Protein AF-A0A1I7T5P9-F1 (afdb_monomer)

Organism: NCBI:txid1561998

Foldseek 3Di:
DDDDPDDPCCVQFQCVVVVVVDPCVPVVVVVVVVVVVVVVVQLVVLLVVCVVVPHHSVVSVVVSPVVVVVCNGGPHPVVVVVVVVVVVVVVVVVVVVVVVVVVD

Secondary structure (DSSP, 8-state):
-------GGGGT-THHHHGGG--HHHHHHHHHHHHHHHHHHHHHHHHHHHHHTT--HHHHHHHHHHHHHHHHHHS-HHHHHHHHHHHHHHHHHHHHHHHHHTT-

Nearest PDB structures (foldseek):
  6mjp-assembly1_G  TM=4.669E-01  e=1.641E+00  Vibrio cholerae

Structure (mmCIF, N/CA/C/O backbone):
data_AF-A0A1I7T5P9-F1
#
_entry.id   AF-A0A1I7T5P9-F1
#
loop_
_atom_site.group_PDB
_atom_site.id
_atom_site.type_symbol
_atom_site.label_atom_id
_atom_site.label_alt_id
_atom_site.label_comp_id
_atom_site.label_asym_id
_atom_site.label_entity_id
_atom_site.label_seq_id
_atom_site.pdbx_PDB_ins_code
_atom_site.Cartn_x
_atom_site.Cartn_y
_atom_site.Cartn_z
_atom_site.occupancy
_atom_site.B_iso_or_equiv
_atom_site.auth_seq_id
_atom_site.auth_comp_id
_atom_site.auth_asym_id
_atom_site.auth_atom_id
_atom_site.pdbx_PDB_model_num
ATOM 1 N N . MET A 1 1 ? 4.858 -1.249 -45.660 1.00 39.88 1 MET A N 1
ATOM 2 C CA . MET A 1 1 ? 5.304 -2.305 -44.720 1.00 39.88 1 MET A CA 1
ATOM 3 C C . MET A 1 1 ? 4.337 -2.364 -43.536 1.00 39.88 1 MET A C 1
ATOM 5 O O . MET A 1 1 ? 4.392 -1.499 -42.675 1.00 39.88 1 MET A O 1
ATOM 9 N N . LYS A 1 2 ? 3.396 -3.322 -43.531 1.00 44.97 2 LYS A N 1
ATOM 10 C CA . LYS A 1 2 ? 2.405 -3.522 -42.452 1.00 44.97 2 LYS A CA 1
ATOM 11 C C . LYS A 1 2 ? 3.096 -4.126 -41.222 1.00 44.97 2 LYS A C 1
ATOM 13 O O . LYS A 1 2 ? 3.509 -5.284 -41.272 1.00 44.97 2 LYS A O 1
ATOM 18 N N . LYS A 1 3 ? 3.247 -3.364 -40.132 1.00 45.94 3 LYS A N 1
ATOM 19 C CA . LYS A 1 3 ? 3.819 -3.872 -38.875 1.00 45.94 3 LYS A CA 1
ATOM 20 C C . LYS A 1 3 ? 2.689 -4.459 -38.019 1.00 45.94 3 LYS A C 1
ATOM 22 O O . LYS A 1 3 ? 1.774 -3.752 -37.625 1.00 45.94 3 LYS A O 1
ATOM 27 N N . LYS A 1 4 ? 2.762 -5.783 -37.853 1.00 47.47 4 LY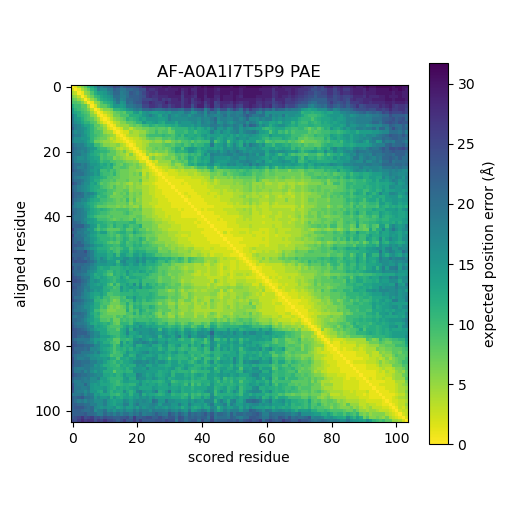S A N 1
ATOM 28 C CA . LYS A 1 4 ? 1.826 -6.716 -37.205 1.00 47.47 4 LYS A CA 1
ATOM 29 C C . LYS A 1 4 ? 1.100 -6.157 -35.969 1.00 47.47 4 LYS A C 1
ATOM 31 O O . LYS A 1 4 ? 1.740 -5.865 -34.962 1.00 47.47 4 LYS A O 1
ATOM 36 N N . GLU A 1 5 ? -0.233 -6.153 -36.028 1.00 53.12 5 GLU A N 1
ATOM 37 C CA . GLU A 1 5 ? -1.119 -6.191 -34.858 1.00 53.12 5 GLU A CA 1
ATOM 38 C C . GLU A 1 5 ? -0.837 -7.477 -34.063 1.00 53.12 5 GLU A C 1
ATOM 40 O O . GLU A 1 5 ? -1.238 -8.575 -34.443 1.00 53.12 5 GLU A O 1
ATOM 45 N N . GLY A 1 6 ? -0.056 -7.361 -32.989 1.00 46.31 6 GLY A N 1
ATOM 46 C CA . GLY A 1 6 ? 0.333 -8.477 -32.129 1.00 46.31 6 GLY A CA 1
ATOM 47 C C . GLY A 1 6 ? -0.437 -8.485 -30.810 1.00 46.31 6 GLY A C 1
ATOM 48 O O . GLY A 1 6 ? 0.007 -7.867 -29.851 1.00 46.31 6 GLY A O 1
ATOM 49 N N . SER A 1 7 ? -1.546 -9.232 -30.783 1.00 56.16 7 SER A N 1
ATOM 50 C CA . SER A 1 7 ? -2.339 -9.705 -29.629 1.00 56.16 7 SER A CA 1
ATOM 51 C C . SER A 1 7 ? -2.744 -8.669 -28.562 1.00 56.16 7 SER A C 1
ATOM 53 O O . SER A 1 7 ? -1.968 -8.339 -27.661 1.00 56.16 7 SER A O 1
ATOM 55 N N . GLY A 1 8 ? -4.022 -8.271 -28.569 1.00 59.78 8 GLY A N 1
ATOM 56 C CA . GLY A 1 8 ? -4.627 -7.366 -27.580 1.00 59.78 8 GLY A CA 1
ATOM 57 C C . GLY A 1 8 ? -4.521 -7.809 -26.111 1.00 59.78 8 GLY A C 1
ATOM 58 O O . GLY A 1 8 ? -4.721 -6.995 -25.219 1.00 59.78 8 GLY A O 1
ATOM 59 N N . TRP A 1 9 ? -4.148 -9.063 -25.830 1.00 60.06 9 TRP A N 1
ATOM 60 C CA . TRP A 1 9 ? -4.101 -9.630 -24.474 1.00 60.06 9 TRP A CA 1
ATOM 61 C C . TRP A 1 9 ? -2.811 -9.269 -23.721 1.00 60.06 9 TRP A C 1
ATOM 63 O O . TRP A 1 9 ? -2.793 -9.225 -22.495 1.00 60.06 9 TRP A O 1
ATOM 73 N N . ARG A 1 10 ? -1.735 -8.923 -24.444 1.00 56.16 10 ARG A N 1
ATOM 74 C CA . ARG A 1 10 ? -0.462 -8.462 -23.851 1.00 56.16 10 ARG A CA 1
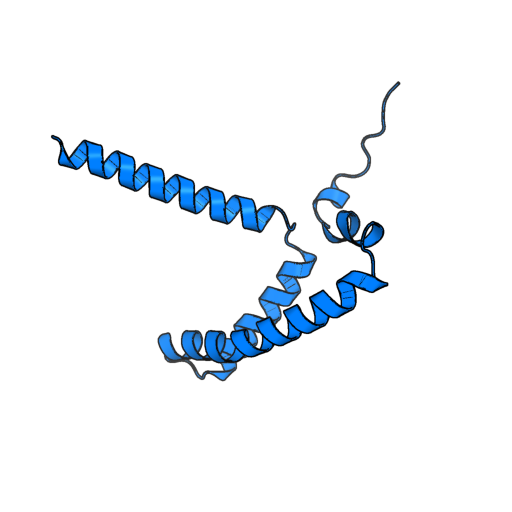ATOM 75 C C . ARG A 1 10 ? -0.575 -7.103 -23.153 1.00 56.16 10 ARG A C 1
ATOM 77 O O . ARG A 1 10 ? 0.309 -6.733 -22.388 1.00 56.16 10 ARG A O 1
ATOM 84 N N . ASN A 1 11 ? -1.655 -6.362 -23.400 1.00 59.38 11 ASN A N 1
ATOM 85 C CA . ASN A 1 11 ? -1.973 -5.145 -22.656 1.00 59.38 11 ASN A CA 1
ATOM 86 C C . ASN A 1 11 ? -2.697 -5.423 -21.333 1.00 59.38 11 ASN A C 1
ATOM 88 O O . ASN A 1 11 ? -2.663 -4.565 -20.462 1.00 59.38 11 ASN A O 1
ATOM 92 N N . PHE A 1 12 ? -3.294 -6.607 -21.168 1.00 61.97 12 PHE A N 1
ATOM 93 C CA . PHE A 1 12 ? -3.992 -6.998 -19.941 1.00 61.97 12 PHE A CA 1
ATOM 94 C C . PHE A 1 12 ? -3.078 -7.675 -18.917 1.00 61.97 12 PHE A C 1
ATOM 96 O O . PHE A 1 12 ? -3.416 -7.699 -17.741 1.00 61.97 12 PHE A O 1
ATOM 103 N N . VAL A 1 13 ? -1.921 -8.204 -19.338 1.00 66.12 13 VAL A N 1
ATOM 104 C CA . VAL A 1 13 ? -0.959 -8.853 -18.433 1.00 66.12 13 VAL A CA 1
ATOM 105 C C . VAL A 1 13 ? 0.346 -8.0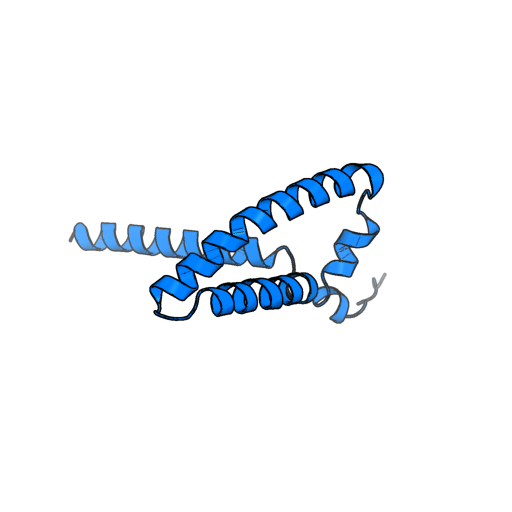40 -18.378 1.00 66.12 13 VAL A C 1
ATOM 107 O O . VAL A 1 13 ? 1.318 -8.360 -19.078 1.00 66.12 13 VAL A O 1
ATOM 110 N N . PRO A 1 14 ? 0.385 -6.971 -17.560 1.00 67.25 14 PRO A N 1
ATOM 111 C CA . PRO A 1 14 ? 1.498 -6.017 -17.474 1.00 67.25 14 PRO A CA 1
ATOM 112 C C . PRO A 1 14 ? 2.826 -6.672 -17.084 1.00 67.25 14 PRO A C 1
ATOM 114 O O . PRO A 1 14 ? 3.882 -6.158 -17.454 1.00 67.25 14 PRO A O 1
ATOM 117 N N . ILE A 1 15 ? 2.783 -7.831 -16.410 1.00 66.94 15 ILE A N 1
ATOM 118 C CA . ILE A 1 15 ? 3.975 -8.580 -15.986 1.00 66.94 15 ILE A CA 1
ATOM 119 C C . ILE A 1 15 ? 4.906 -8.909 -17.152 1.00 66.94 15 ILE A C 1
ATOM 121 O O . ILE A 1 15 ? 6.123 -8.879 -17.020 1.00 66.94 15 ILE A O 1
ATOM 125 N N . THR A 1 16 ? 4.344 -9.135 -18.339 1.00 66.06 16 THR A N 1
ATOM 126 C CA . THR A 1 16 ? 5.113 -9.513 -19.529 1.00 66.06 16 THR A CA 1
ATOM 127 C C . THR A 1 16 ? 5.913 -8.359 -20.139 1.00 66.06 16 THR A C 1
ATOM 129 O O . THR A 1 16 ? 6.793 -8.610 -20.959 1.00 66.06 16 THR A O 1
ATOM 132 N N . LYS A 1 17 ? 5.637 -7.105 -19.747 1.00 68.69 17 LYS A N 1
ATOM 133 C CA . LYS A 1 17 ? 6.330 -5.913 -20.261 1.00 68.69 17 LYS A CA 1
ATOM 134 C C . LYS A 1 17 ? 7.576 -5.556 -19.451 1.00 68.69 17 LYS A C 1
ATOM 136 O O . LYS A 1 17 ? 8.576 -5.181 -20.050 1.00 68.69 17 LYS A O 1
ATOM 141 N N . TRP A 1 18 ? 7.520 -5.668 -18.123 1.00 70.12 18 TRP A N 1
ATOM 142 C CA . TRP A 1 18 ? 8.611 -5.237 -17.237 1.00 70.12 18 TRP A CA 1
ATOM 143 C C . TRP A 1 18 ? 9.531 -6.381 -16.795 1.00 70.12 18 TRP A C 1
ATOM 145 O O . TRP A 1 18 ? 10.719 -6.156 -16.579 1.00 70.12 18 TRP A O 1
ATOM 155 N N . LEU A 1 19 ? 9.018 -7.615 -16.708 1.00 71.56 19 LEU A N 1
ATOM 156 C CA . LEU A 1 19 ? 9.790 -8.777 -16.255 1.00 71.56 19 LEU A CA 1
ATOM 157 C C . LEU A 1 19 ? 11.014 -9.105 -17.144 1.00 71.56 19 LEU A C 1
ATOM 159 O O . LEU A 1 19 ? 12.062 -9.422 -16.587 1.00 71.56 19 LEU A O 1
ATOM 163 N N . PRO A 1 20 ? 10.964 -8.993 -18.492 1.00 72.44 20 PRO A N 1
ATOM 164 C CA . PRO A 1 20 ? 12.124 -9.279 -19.346 1.00 72.44 20 PRO A CA 1
ATOM 165 C C . PRO A 1 20 ? 13.243 -8.229 -19.273 1.00 72.44 20 PRO A C 1
ATOM 167 O O . PRO A 1 20 ? 14.377 -8.534 -19.627 1.00 72.44 20 PRO A O 1
ATOM 170 N N . SER A 1 21 ? 12.940 -6.995 -18.850 1.00 71.56 21 SER A N 1
ATOM 171 C CA . SER A 1 21 ? 13.925 -5.912 -18.687 1.00 71.56 21 SER A CA 1
ATOM 172 C C . SER A 1 21 ? 14.416 -5.765 -17.244 1.00 71.56 21 SER A C 1
ATOM 174 O O . SER A 1 21 ? 15.096 -4.792 -16.922 1.00 71.56 21 SER A O 1
ATOM 176 N N . TYR A 1 22 ? 14.030 -6.681 -16.354 1.00 72.00 22 TYR A N 1
ATOM 177 C CA . TYR A 1 22 ? 14.310 -6.582 -14.929 1.00 72.00 22 TYR A CA 1
ATOM 178 C C . TYR A 1 22 ? 15.717 -7.108 -14.599 1.00 72.00 22 TYR A C 1
ATOM 180 O O . TYR A 1 22 ? 16.030 -8.280 -14.812 1.00 72.00 22 TYR A O 1
ATOM 188 N N . ASN A 1 23 ? 16.573 -6.243 -14.046 1.00 76.75 23 ASN A N 1
ATOM 189 C CA . ASN A 1 23 ? 17.911 -6.616 -13.583 1.00 76.75 23 ASN A CA 1
ATOM 190 C C . ASN A 1 23 ? 17.839 -7.292 -12.207 1.00 76.75 23 ASN A C 1
ATOM 192 O O . ASN A 1 23 ? 17.910 -6.647 -11.162 1.00 76.75 23 ASN A O 1
ATOM 196 N N . ILE A 1 24 ? 17.729 -8.621 -12.221 1.00 74.75 24 ILE A N 1
ATOM 197 C CA . ILE A 1 24 ? 17.537 -9.455 -11.023 1.00 74.75 24 ILE A CA 1
ATOM 198 C C . ILE A 1 24 ? 18.662 -9.262 -9.994 1.00 74.75 24 ILE A C 1
ATOM 200 O O . ILE A 1 24 ? 18.408 -9.291 -8.797 1.00 74.75 24 ILE A O 1
ATOM 204 N N . LYS A 1 25 ? 19.909 -9.045 -10.429 1.00 73.50 25 LYS A N 1
ATOM 205 C CA . LYS A 1 25 ? 21.057 -8.956 -9.510 1.00 73.50 25 LYS A CA 1
ATOM 206 C C . LYS A 1 25 ? 21.069 -7.695 -8.642 1.00 73.50 25 LYS A C 1
ATOM 208 O O . LYS A 1 25 ? 21.532 -7.763 -7.511 1.00 73.50 25 LYS A O 1
ATOM 213 N N . GLU A 1 26 ? 20.579 -6.575 -9.161 1.00 78.06 26 GLU A N 1
ATOM 214 C CA . GLU A 1 26 ? 20.627 -5.280 -8.466 1.00 78.06 26 GLU A CA 1
ATOM 215 C C . GLU A 1 26 ? 19.294 -4.946 -7.793 1.00 78.06 26 GLU A C 1
ATOM 217 O O . GLU A 1 26 ? 19.269 -4.435 -6.675 1.00 78.06 26 GLU A O 1
ATOM 222 N N . ASN A 1 27 ? 18.176 -5.288 -8.435 1.00 79.31 27 ASN A N 1
ATOM 223 C CA . ASN A 1 27 ? 16.857 -4.870 -7.967 1.00 79.31 27 ASN A CA 1
ATOM 224 C C . ASN A 1 27 ? 16.240 -5.842 -6.958 1.00 79.31 27 ASN A C 1
ATOM 226 O O . ASN A 1 27 ? 15.470 -5.408 -6.109 1.00 79.31 27 ASN A O 1
ATOM 230 N N . LEU A 1 28 ? 16.611 -7.129 -6.976 1.00 83.56 28 LEU A N 1
ATOM 231 C CA . LEU A 1 28 ? 15.995 -8.128 -6.095 1.00 83.56 28 LEU A CA 1
ATOM 232 C C . LEU A 1 28 ? 16.255 -7.844 -4.611 1.00 83.56 28 LEU A C 1
ATOM 234 O O . LEU A 1 28 ? 15.372 -8.046 -3.784 1.00 83.56 28 LEU A O 1
ATOM 238 N N . ILE A 1 29 ? 17.455 -7.369 -4.265 1.00 86.62 29 ILE A N 1
ATOM 239 C CA . ILE A 1 29 ? 17.806 -7.037 -2.876 1.00 86.62 29 ILE A CA 1
ATOM 240 C C . ILE A 1 29 ? 17.005 -5.819 -2.410 1.00 86.62 29 ILE A C 1
ATOM 242 O O . ILE A 1 29 ? 16.441 -5.832 -1.317 1.00 86.62 29 ILE A O 1
ATOM 246 N N . ASN A 1 30 ? 16.909 -4.794 -3.259 1.00 86.06 30 ASN A N 1
ATOM 247 C CA . ASN A 1 30 ? 16.152 -3.581 -2.962 1.00 86.06 30 ASN A CA 1
ATOM 248 C C . ASN A 1 30 ? 14.650 -3.874 -2.837 1.00 86.06 30 ASN A C 1
ATOM 250 O O . ASN A 1 30 ? 14.016 -3.405 -1.893 1.00 86.06 30 ASN A O 1
ATOM 254 N N . ASP A 1 31 ? 14.103 -4.711 -3.718 1.00 86.75 31 ASP A N 1
ATOM 255 C CA . ASP A 1 31 ? 12.699 -5.126 -3.681 1.00 86.75 31 ASP A CA 1
ATOM 256 C C . ASP A 1 31 ? 12.401 -6.040 -2.489 1.00 86.75 31 ASP A C 1
ATOM 258 O O . ASP A 1 31 ? 11.320 -5.956 -1.911 1.00 86.75 31 ASP A O 1
ATOM 262 N N . LEU A 1 32 ? 13.354 -6.873 -2.060 1.00 90.00 32 LEU A N 1
ATOM 263 C CA . LEU A 1 32 ? 13.205 -7.696 -0.860 1.00 90.00 32 LEU A CA 1
ATOM 264 C C . LEU A 1 32 ? 13.164 -6.830 0.404 1.00 90.00 32 LEU A C 1
ATOM 266 O O . LEU A 1 32 ? 12.269 -6.989 1.232 1.00 90.00 32 LEU A O 1
ATOM 270 N N . ILE A 1 33 ? 14.105 -5.894 0.546 1.00 93.25 33 ILE A N 1
ATOM 271 C CA . ILE A 1 33 ? 14.145 -4.968 1.686 1.00 93.25 33 ILE A CA 1
ATOM 272 C C . ILE A 1 33 ? 12.898 -4.076 1.684 1.00 93.25 33 ILE A C 1
ATOM 274 O O . ILE A 1 33 ? 12.253 -3.912 2.723 1.00 93.25 33 ILE A O 1
ATOM 278 N N . GLY A 1 34 ? 12.518 -3.545 0.520 1.00 91.38 34 GLY A N 1
ATOM 279 C CA . GLY A 1 34 ? 11.304 -2.753 0.342 1.00 91.38 34 GLY A CA 1
ATOM 280 C C . GLY A 1 34 ? 10.044 -3.551 0.673 1.00 91.38 34 GLY A C 1
ATOM 281 O O . GLY A 1 34 ? 9.210 -3.086 1.445 1.00 91.38 34 GLY A O 1
ATOM 282 N N . GLY A 1 35 ? 9.938 -4.782 0.173 1.00 87.19 35 GLY A N 1
ATOM 283 C CA . GLY A 1 35 ? 8.812 -5.680 0.418 1.00 87.19 35 GLY A CA 1
ATOM 284 C C . GLY A 1 35 ? 8.658 -6.056 1.890 1.00 87.19 35 GLY A C 1
ATOM 285 O O . GLY A 1 35 ? 7.550 -5.994 2.420 1.00 87.19 35 GLY A O 1
ATOM 286 N N . ILE A 1 36 ? 9.758 -6.369 2.583 1.00 92.06 36 ILE A N 1
ATOM 287 C CA . ILE A 1 36 ? 9.746 -6.645 4.029 1.00 92.06 36 ILE A CA 1
ATOM 288 C C . ILE A 1 36 ? 9.318 -5.398 4.806 1.00 92.06 36 ILE A C 1
ATOM 290 O O . ILE A 1 36 ? 8.450 -5.481 5.674 1.00 92.06 36 ILE A O 1
ATOM 294 N N . THR A 1 37 ? 9.884 -4.237 4.473 1.00 93.06 37 THR A N 1
ATOM 295 C CA . THR A 1 37 ? 9.566 -2.969 5.145 1.00 93.06 37 THR A CA 1
ATOM 296 C C . THR A 1 37 ? 8.087 -2.620 4.988 1.00 93.06 37 THR A C 1
ATOM 298 O O . THR A 1 37 ? 7.397 -2.372 5.976 1.00 93.06 37 THR A O 1
ATOM 301 N N . VAL A 1 38 ? 7.569 -2.666 3.758 1.00 89.94 38 VAL A N 1
ATOM 302 C CA . VAL A 1 38 ? 6.152 -2.412 3.468 1.00 89.94 38 VAL A CA 1
ATOM 303 C C . VAL A 1 38 ? 5.265 -3.452 4.150 1.00 89.94 38 VAL A C 1
ATOM 305 O O . VAL A 1 38 ? 4.249 -3.083 4.731 1.00 89.94 38 VAL A O 1
ATOM 308 N N . GLY A 1 39 ? 5.655 -4.730 4.145 1.00 88.19 39 GLY A N 1
ATOM 309 C CA . GLY A 1 39 ? 4.922 -5.804 4.814 1.00 88.19 39 GLY A CA 1
ATOM 310 C C . GLY A 1 39 ? 4.773 -5.575 6.319 1.00 88.19 39 GLY A C 1
ATOM 311 O O . GLY A 1 39 ? 3.667 -5.691 6.846 1.00 88.19 39 GLY A O 1
ATOM 312 N N . ILE A 1 40 ? 5.852 -5.175 7.000 1.00 90.94 40 ILE A N 1
ATOM 313 C CA . ILE A 1 40 ? 5.833 -4.849 8.435 1.00 90.94 40 ILE A CA 1
ATOM 314 C C . ILE A 1 40 ? 4.895 -3.674 8.718 1.00 90.94 40 ILE A C 1
ATOM 316 O O . ILE A 1 40 ? 4.135 -3.729 9.681 1.00 90.94 40 ILE A O 1
ATOM 320 N N . LEU A 1 41 ? 4.908 -2.635 7.879 1.00 91.88 41 LEU A N 1
ATOM 321 C CA . LEU A 1 41 ? 4.030 -1.470 8.035 1.00 91.88 41 LEU A CA 1
ATOM 322 C C . LEU A 1 41 ? 2.556 -1.798 7.754 1.00 91.88 41 LEU A C 1
ATOM 324 O O . LEU A 1 41 ? 1.661 -1.217 8.370 1.00 91.88 41 LEU A O 1
ATOM 328 N N . HIS A 1 42 ? 2.287 -2.762 6.875 1.00 88.62 42 HIS A N 1
ATOM 329 C CA . HIS A 1 42 ? 0.927 -3.135 6.495 1.00 88.62 42 HIS A CA 1
ATOM 330 C C . HIS A 1 42 ? 0.174 -3.879 7.609 1.00 88.62 42 HIS A C 1
ATOM 332 O O . HIS A 1 42 ? -1.050 -3.774 7.702 1.00 88.62 42 HIS A O 1
ATOM 338 N N . VAL A 1 43 ? 0.886 -4.615 8.472 1.00 88.25 43 VAL A N 1
ATOM 339 C CA . VAL A 1 43 ? 0.301 -5.360 9.601 1.00 88.25 43 VAL A CA 1
ATOM 340 C C . VAL A 1 43 ? -0.475 -4.436 10.556 1.00 88.25 43 VAL A C 1
ATOM 342 O O . VAL A 1 43 ? -1.688 -4.622 10.691 1.00 88.25 43 VAL A O 1
ATOM 345 N N . PRO A 1 44 ? 0.140 -3.413 11.185 1.00 89.06 44 PRO A N 1
ATOM 346 C CA . PRO A 1 44 ? -0.586 -2.502 12.063 1.00 89.06 44 PRO A CA 1
ATOM 347 C C . PRO A 1 44 ? -1.619 -1.659 11.303 1.00 89.06 44 PRO A C 1
ATOM 349 O O . PRO A 1 44 ? -2.694 -1.405 11.842 1.00 89.06 44 PRO A O 1
ATOM 352 N N . GLN A 1 45 ? -1.352 -1.277 10.047 1.00 88.25 45 GLN A N 1
ATOM 353 C CA . GLN A 1 45 ? -2.295 -0.510 9.224 1.00 88.25 45 GLN A CA 1
ATOM 354 C C . GLN A 1 45 ? -3.605 -1.278 8.976 1.00 88.25 45 GLN A C 1
ATOM 356 O O . GLN A 1 45 ? -4.692 -0.744 9.198 1.00 88.25 45 GLN A O 1
ATOM 361 N N . GLY A 1 46 ? -3.522 -2.548 8.565 1.00 86.69 46 GLY A N 1
ATOM 362 C CA . GLY A 1 46 ? -4.698 -3.395 8.346 1.00 86.69 46 GLY A CA 1
ATOM 363 C C . GLY A 1 46 ? -5.466 -3.676 9.641 1.00 86.69 46 GLY A C 1
ATOM 364 O O . GLY A 1 46 ? -6.697 -3.628 9.662 1.00 86.69 46 GLY A O 1
ATOM 365 N N . MET A 1 47 ? -4.748 -3.898 10.747 1.00 89.38 47 MET A N 1
ATOM 366 C CA . MET A 1 47 ? -5.350 -4.088 12.071 1.00 89.38 47 MET A CA 1
ATOM 367 C C . MET A 1 47 ? -6.097 -2.840 12.558 1.00 89.38 47 MET A C 1
ATOM 369 O O . MET A 1 47 ? -7.192 -2.965 13.114 1.00 89.38 47 MET A O 1
ATOM 373 N N . ALA A 1 48 ? -5.549 -1.645 12.321 1.00 89.88 48 ALA A N 1
ATOM 374 C CA . ALA A 1 48 ? -6.202 -0.382 12.648 1.00 89.88 48 ALA A CA 1
ATOM 375 C C . ALA A 1 48 ? -7.506 -0.198 11.857 1.00 89.88 48 ALA A C 1
ATOM 377 O O . ALA A 1 48 ? -8.534 0.114 12.455 1.00 89.88 48 ALA A O 1
ATOM 378 N N . TYR A 1 49 ? -7.510 -0.472 10.546 1.00 86.19 49 TYR A N 1
ATOM 379 C CA . TYR A 1 49 ? -8.726 -0.355 9.731 1.00 86.19 49 TYR A CA 1
ATOM 380 C C . TYR A 1 49 ? -9.827 -1.335 10.134 1.00 86.19 49 TYR A C 1
ATOM 382 O O . TYR A 1 49 ? -10.987 -0.938 10.205 1.00 86.19 49 TYR A O 1
ATOM 390 N N . ALA A 1 50 ? -9.487 -2.584 10.461 1.00 87.75 50 ALA A N 1
ATOM 391 C CA . ALA A 1 50 ? -10.470 -3.532 10.988 1.00 87.75 50 ALA A CA 1
ATOM 392 C C . ALA A 1 50 ? -11.037 -3.082 12.342 1.00 87.75 50 ALA A C 1
ATOM 394 O O . ALA A 1 50 ? -12.237 -3.209 12.585 1.00 87.75 50 ALA A O 1
ATOM 395 N N . SER A 1 51 ? -10.189 -2.504 13.196 1.00 87.38 51 SER A N 1
ATOM 396 C CA . SER A 1 51 ? -10.605 -2.007 14.510 1.00 87.38 51 SER A CA 1
ATOM 397 C C . SER A 1 51 ? -11.515 -0.778 14.401 1.00 87.38 51 SER A C 1
ATOM 399 O O . SER A 1 51 ? -12.462 -0.661 15.173 1.00 87.38 51 SER A O 1
ATOM 401 N N . LEU A 1 52 ? -11.292 0.099 13.412 1.00 91.38 52 LEU A N 1
ATOM 402 C CA . LEU A 1 52 ? -12.126 1.282 13.149 1.00 91.38 52 LEU A CA 1
ATOM 403 C C . LEU A 1 52 ? -13.583 0.934 12.823 1.00 91.38 52 LEU A C 1
ATOM 405 O O . LEU A 1 52 ? -14.485 1.684 13.182 1.00 91.38 52 LEU A O 1
ATOM 409 N N . VAL A 1 53 ? -13.819 -0.203 12.169 1.00 90.62 53 VAL A N 1
ATOM 410 C CA . VAL A 1 53 ? -15.170 -0.686 11.831 1.00 90.62 53 VAL A CA 1
ATOM 411 C C . VAL A 1 53 ? -15.722 -1.691 12.853 1.00 90.62 53 VAL A C 1
ATOM 413 O O . VAL A 1 53 ? -16.758 -2.306 12.613 1.00 90.62 53 VAL A O 1
ATOM 416 N N . GLY A 1 54 ? -15.046 -1.877 13.995 1.00 88.12 54 GLY A N 1
ATOM 417 C CA . GLY A 1 54 ? -15.483 -2.767 15.077 1.00 88.12 54 GLY A CA 1
ATOM 418 C C . GLY A 1 54 ? -15.299 -4.267 14.808 1.00 88.12 54 GLY A C 1
ATOM 419 O O . GLY A 1 54 ? -15.888 -5.094 15.504 1.00 88.12 54 GLY A O 1
ATOM 420 N N . LEU A 1 55 ? -14.494 -4.646 13.810 1.00 89.81 55 LEU A N 1
ATOM 421 C CA . LEU A 1 55 ? -14.181 -6.042 13.499 1.00 89.81 55 LEU A CA 1
ATOM 422 C C . LEU A 1 55 ? -12.948 -6.528 14.272 1.00 89.81 55 LEU A C 1
ATOM 424 O O . LEU A 1 55 ? -12.107 -5.750 14.720 1.00 89.81 55 LEU A O 1
ATOM 428 N N . LYS A 1 56 ? -12.792 -7.855 14.389 1.00 88.06 56 LYS A N 1
ATOM 429 C CA . LYS A 1 56 ? -11.554 -8.437 14.932 1.00 88.06 56 LYS A CA 1
ATOM 430 C C . LYS A 1 56 ? -10.365 -8.061 14.025 1.00 88.06 56 LYS A C 1
ATOM 432 O O . LYS A 1 56 ? -10.467 -8.280 12.816 1.00 88.06 56 LYS A O 1
ATOM 437 N N . PRO A 1 57 ? -9.216 -7.615 14.572 1.00 83.75 57 PRO A N 1
ATOM 438 C CA . PRO A 1 57 ? -8.054 -7.178 13.786 1.00 83.75 57 PRO A CA 1
ATOM 439 C C . PRO A 1 57 ? -7.540 -8.197 12.760 1.00 83.75 57 PRO A C 1
ATOM 441 O O . PRO A 1 57 ? -7.019 -7.822 11.713 1.00 83.75 57 PRO A O 1
ATOM 444 N N . VAL A 1 58 ? -7.734 -9.491 13.033 1.00 85.56 58 VAL A N 1
ATOM 445 C CA . VAL A 1 58 ? -7.354 -10.599 12.144 1.00 85.56 58 VAL A CA 1
ATOM 446 C C . VAL A 1 58 ? -8.036 -10.495 10.774 1.00 85.56 58 VAL A C 1
ATOM 448 O O . VAL A 1 58 ? -7.418 -10.801 9.758 1.00 85.56 58 VAL A O 1
ATOM 451 N N . TYR A 1 59 ? -9.276 -9.994 10.713 1.00 84.25 59 TYR A N 1
ATOM 452 C CA . TYR A 1 59 ? -9.963 -9.784 9.437 1.00 84.25 59 TYR A CA 1
ATOM 453 C C . TYR A 1 59 ? -9.277 -8.716 8.581 1.00 84.25 59 TYR A C 1
ATOM 455 O O . TYR A 1 59 ? -9.209 -8.880 7.367 1.00 84.25 59 TYR A O 1
ATOM 463 N N . GLY A 1 60 ? -8.682 -7.697 9.209 1.00 81.12 60 GLY A N 1
ATOM 464 C CA . GLY A 1 60 ? -7.903 -6.663 8.526 1.00 81.12 60 GLY A CA 1
ATOM 465 C C . GLY A 1 60 ? -6.655 -7.203 7.830 1.00 81.12 60 GLY A C 1
ATOM 466 O O . GLY A 1 60 ? -6.286 -6.714 6.764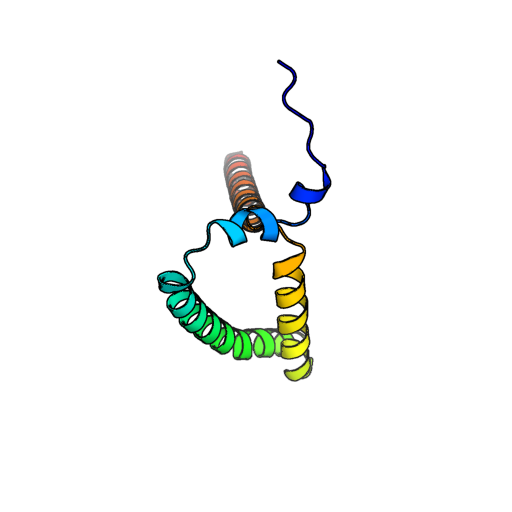 1.00 81.12 60 GLY A O 1
ATOM 467 N N . LEU A 1 61 ? -6.042 -8.250 8.395 1.00 83.50 61 LEU A N 1
ATOM 468 C CA . LEU A 1 61 ? -4.882 -8.929 7.808 1.00 83.50 61 LEU A CA 1
ATOM 469 C C . LEU A 1 61 ? -5.269 -9.783 6.594 1.00 83.50 61 LEU A C 1
ATOM 471 O O . LEU A 1 61 ? -4.551 -9.802 5.596 1.00 83.50 61 LEU A O 1
ATOM 475 N N . TYR A 1 62 ? -6.421 -10.458 6.637 1.00 82.88 62 TYR A N 1
ATOM 476 C CA . TYR A 1 62 ? -6.916 -11.193 5.469 1.00 82.88 62 TYR A CA 1
ATOM 477 C C . TYR A 1 62 ? -7.273 -10.241 4.324 1.00 82.88 62 TYR A C 1
ATOM 479 O O . TYR A 1 62 ? -6.906 -10.484 3.175 1.00 82.88 62 TYR A O 1
ATOM 487 N N . THR A 1 63 ? -7.939 -9.126 4.627 1.00 81.38 63 THR A N 1
ATOM 488 C CA . THR A 1 63 ? -8.350 -8.153 3.608 1.00 81.38 63 THR A CA 1
ATOM 489 C C . THR A 1 63 ? -7.195 -7.350 3.018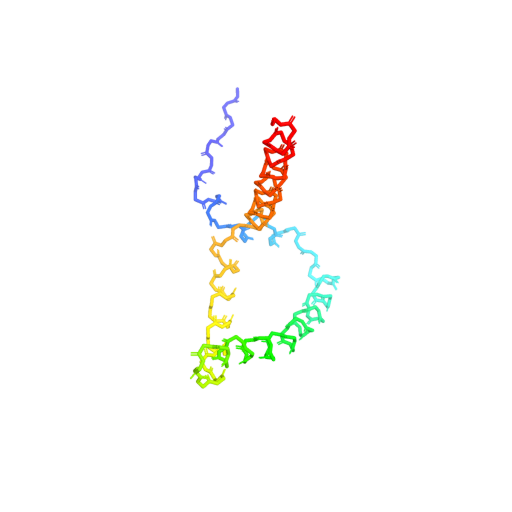 1.00 81.38 63 THR A C 1
ATOM 491 O O . THR A 1 63 ? -7.370 -6.779 1.951 1.00 81.38 63 THR A O 1
ATOM 494 N N . SER A 1 64 ? -6.025 -7.285 3.657 1.00 80.88 64 SER A N 1
ATOM 495 C CA . SER A 1 64 ? -4.856 -6.592 3.099 1.00 80.88 64 SER A CA 1
ATOM 496 C C . SER A 1 64 ? -3.973 -7.495 2.235 1.00 80.88 64 SER A C 1
ATOM 498 O O . SER A 1 64 ? -3.429 -7.045 1.223 1.00 80.88 64 SER A O 1
ATOM 500 N N . LEU A 1 65 ? -3.855 -8.781 2.583 1.00 82.00 65 LEU A N 1
ATOM 501 C CA . LEU A 1 65 ? -2.957 -9.716 1.901 1.00 82.00 65 LEU A CA 1
ATOM 502 C C . LEU A 1 65 ? -3.487 -10.159 0.528 1.00 82.00 65 LEU A C 1
ATOM 504 O O . LEU A 1 65 ? -2.786 -10.050 -0.478 1.00 82.00 65 LEU A O 1
ATOM 508 N N . PHE A 1 66 ? -4.730 -10.647 0.468 1.00 83.62 66 PHE A N 1
ATOM 509 C CA . PHE A 1 66 ? -5.275 -11.230 -0.764 1.00 83.62 66 PHE A CA 1
ATOM 510 C C . PHE A 1 66 ? -5.453 -10.208 -1.899 1.00 83.62 66 PHE A C 1
ATOM 512 O O . PHE A 1 66 ? -5.026 -10.503 -3.018 1.00 83.62 66 PHE A O 1
ATOM 519 N N . PRO A 1 67 ? -6.003 -9.000 -1.666 1.00 82.19 67 PRO A N 1
ATOM 520 C CA . PRO A 1 67 ? -6.139 -8.006 -2.728 1.00 82.19 67 PRO A CA 1
ATOM 521 C C . PRO A 1 67 ? -4.793 -7.521 -3.256 1.00 82.19 67 PRO A C 1
ATOM 523 O O . PRO A 1 67 ? -4.662 -7.340 -4.460 1.00 82.19 67 PRO A O 1
ATOM 526 N N . SER A 1 68 ? -3.781 -7.380 -2.392 1.00 80.75 68 SER A N 1
ATOM 527 C CA . SER A 1 68 ? -2.432 -6.968 -2.802 1.00 80.75 68 SER A CA 1
ATOM 528 C C . SER A 1 68 ? -1.784 -7.986 -3.746 1.00 80.75 68 SER A C 1
ATOM 530 O O . SER A 1 68 ? -1.208 -7.606 -4.765 1.00 80.75 68 SER A O 1
ATOM 532 N N . LEU A 1 69 ? -1.945 -9.285 -3.464 1.00 82.50 69 LEU A N 1
ATOM 533 C CA . LEU A 1 69 ? -1.480 -10.353 -4.353 1.00 82.50 69 LEU A CA 1
ATOM 534 C C . LEU A 1 69 ? -2.208 -10.324 -5.700 1.00 82.50 69 LEU A C 1
ATOM 536 O O . LEU A 1 69 ? -1.572 -10.417 -6.743 1.00 82.50 69 LEU A O 1
ATOM 540 N N . ILE A 1 70 ? -3.530 -10.152 -5.690 1.00 82.94 70 ILE A N 1
ATOM 541 C CA . ILE A 1 70 ? -4.344 -10.088 -6.912 1.00 82.94 70 ILE A CA 1
ATOM 542 C C . ILE A 1 70 ? -3.984 -8.850 -7.753 1.00 82.94 70 ILE A C 1
ATOM 544 O O . 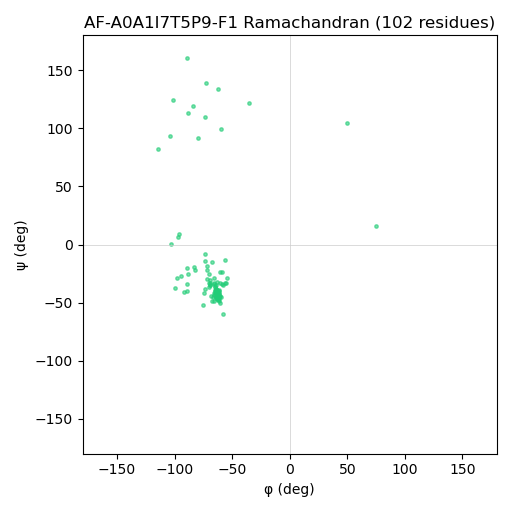ILE A 1 70 ? -3.882 -8.941 -8.978 1.00 82.94 70 ILE A O 1
ATOM 548 N N . TYR A 1 71 ? -3.739 -7.709 -7.103 1.00 79.06 71 TYR A N 1
ATOM 549 C CA . TYR A 1 71 ? -3.385 -6.446 -7.753 1.00 79.06 71 TYR A CA 1
ATOM 550 C C . TYR A 1 71 ? -2.068 -6.552 -8.529 1.00 79.06 71 TYR A C 1
ATOM 552 O O . TYR A 1 71 ? -1.993 -6.077 -9.657 1.00 79.06 71 TYR A O 1
ATOM 560 N N . MET A 1 72 ? -1.069 -7.253 -7.980 1.00 74.88 72 MET A N 1
ATOM 561 C CA . MET A 1 72 ? 0.214 -7.504 -8.652 1.00 74.88 72 MET A CA 1
ATOM 562 C C . MET A 1 72 ? 0.053 -8.197 -10.017 1.00 74.88 72 MET A C 1
ATOM 564 O O . MET A 1 72 ? 0.843 -7.953 -10.930 1.00 74.88 72 MET A O 1
ATOM 568 N N . PHE A 1 73 ? -0.957 -9.060 -10.171 1.00 73.38 73 PHE A N 1
ATOM 569 C CA . PHE A 1 73 ? -1.181 -9.812 -11.408 1.00 73.38 73 PHE A CA 1
ATOM 570 C C . PHE A 1 73 ? -2.127 -9.114 -12.385 1.00 73.38 73 PHE A C 1
ATOM 572 O O . PHE A 1 73 ? -1.900 -9.169 -13.595 1.00 73.38 73 PHE A O 1
ATOM 579 N N . LEU A 1 74 ? -3.200 -8.504 -11.876 1.00 72.38 74 LEU A N 1
ATOM 580 C CA . LEU A 1 74 ? -4.294 -7.992 -12.705 1.00 72.38 74 LEU A CA 1
ATOM 581 C C . LEU A 1 74 ? -4.154 -6.517 -13.060 1.00 72.38 74 LEU A C 1
ATOM 583 O O . LEU A 1 74 ? -4.701 -6.089 -14.075 1.00 72.38 74 LEU A O 1
ATOM 587 N N . VAL A 1 75 ? -3.471 -5.731 -12.228 1.00 72.75 75 VAL A N 1
ATOM 588 C CA . VAL A 1 75 ? -3.458 -4.281 -12.391 1.00 72.75 75 VAL A CA 1
ATOM 589 C C . VAL A 1 75 ? -2.162 -3.820 -13.046 1.00 72.75 75 VAL A C 1
ATOM 591 O O . VAL A 1 75 ? -1.073 -4.113 -12.549 1.00 72.75 75 VAL A O 1
ATOM 594 N N . PRO A 1 76 ? -2.249 -3.091 -14.171 1.00 67.00 76 PRO A N 1
ATOM 595 C CA . PRO A 1 76 ? -1.071 -2.557 -14.823 1.00 67.00 76 PRO A CA 1
ATOM 596 C C . PRO A 1 76 ? -0.498 -1.387 -14.016 1.00 67.00 76 PRO A C 1
ATOM 598 O O . PRO A 1 76 ? -1.222 -0.599 -13.409 1.00 67.00 76 PRO A O 1
ATOM 601 N N . ALA A 1 77 ? 0.835 -1.345 -13.920 1.00 66.06 77 ALA A N 1
ATOM 602 C CA . ALA A 1 77 ? 1.565 -0.471 -12.997 1.00 66.06 77 ALA A CA 1
ATOM 603 C C . ALA A 1 77 ? 1.299 1.033 -13.229 1.00 66.06 77 ALA A C 1
ATOM 605 O O . ALA A 1 77 ? 1.424 1.846 -12.317 1.00 66.06 77 ALA A O 1
ATOM 606 N N . ASP A 1 78 ? 0.888 1.398 -14.440 1.00 67.62 78 ASP A N 1
ATOM 607 C CA . ASP A 1 78 ? 0.453 2.732 -14.853 1.00 67.62 78 ASP A CA 1
ATOM 608 C C . ASP A 1 78 ? -0.901 3.150 -14.253 1.00 67.62 78 ASP A C 1
ATOM 610 O O . ASP A 1 78 ? -1.140 4.342 -14.045 1.00 67.62 78 ASP A O 1
ATOM 614 N N . MET A 1 79 ? -1.761 2.195 -13.888 1.00 74.62 79 MET A N 1
ATOM 615 C CA . MET A 1 79 ? -3.103 2.478 -13.374 1.00 74.62 79 MET A CA 1
ATOM 616 C C . MET A 1 79 ? -3.081 3.211 -12.028 1.00 74.62 79 MET A C 1
ATOM 618 O O . MET A 1 79 ? -3.907 4.095 -11.799 1.00 74.62 79 MET A O 1
ATOM 622 N N . PHE A 1 80 ? -2.113 2.910 -11.155 1.00 76.25 80 PHE A N 1
ATOM 623 C CA . PHE A 1 80 ? -1.968 3.607 -9.872 1.00 76.25 80 PHE A CA 1
ATOM 624 C C . PHE A 1 80 ? -1.708 5.108 -10.072 1.00 76.25 80 PHE A C 1
ATOM 626 O O . PHE A 1 80 ? -2.364 5.949 -9.455 1.00 76.25 80 PHE A O 1
ATOM 633 N N . HIS A 1 81 ? -0.806 5.453 -10.995 1.00 76.88 81 HIS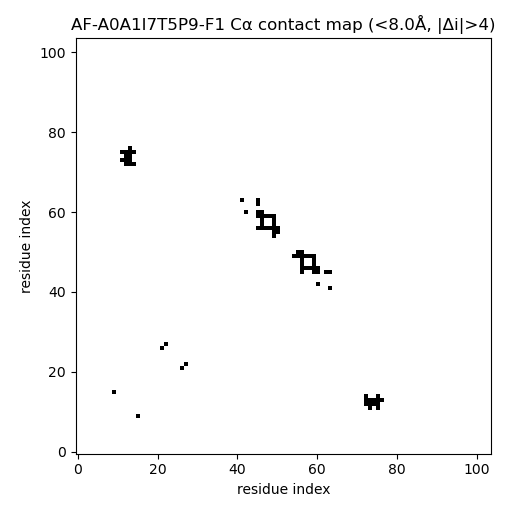 A N 1
ATOM 634 C CA . HIS A 1 81 ? -0.478 6.843 -11.302 1.00 76.88 81 HIS A CA 1
ATOM 635 C C . HIS A 1 81 ? -1.679 7.595 -11.888 1.00 76.88 81 HIS A C 1
ATOM 637 O O . HIS A 1 81 ? -1.954 8.728 -11.492 1.00 76.88 81 HIS A O 1
ATOM 643 N N . SER A 1 82 ? -2.434 6.960 -12.789 1.00 80.44 82 SER A N 1
ATOM 644 C CA . SER A 1 82 ? -3.639 7.554 -13.376 1.00 80.44 82 SER A CA 1
ATOM 645 C C . SER A 1 82 ? -4.732 7.827 -12.342 1.00 80.44 82 SER A C 1
ATOM 647 O O . SER A 1 82 ? -5.365 8.880 -12.404 1.00 80.44 82 SER A O 1
ATOM 649 N N . ILE A 1 83 ? -4.930 6.929 -11.370 1.00 83.38 83 ILE A N 1
ATOM 650 C CA . ILE A 1 83 ? -5.913 7.118 -10.293 1.00 83.38 83 ILE A CA 1
ATOM 651 C C . ILE A 1 83 ? -5.512 8.297 -9.401 1.00 83.38 83 ILE A C 1
ATOM 653 O O . ILE A 1 83 ? -6.327 9.187 -9.157 1.00 83.38 83 ILE A O 1
ATOM 657 N N . VAL A 1 84 ? -4.251 8.350 -8.962 1.00 86.31 84 VAL A N 1
ATOM 658 C CA . VAL A 1 84 ? -3.754 9.434 -8.098 1.00 86.31 84 VAL A CA 1
ATOM 659 C C . VAL A 1 84 ? -3.825 10.784 -8.814 1.00 86.31 84 VAL A C 1
ATOM 661 O O . VAL A 1 84 ? -4.356 11.747 -8.263 1.00 86.31 84 VAL A O 1
ATOM 664 N N . MET A 1 85 ? -3.374 10.860 -10.069 1.00 85.12 85 MET A N 1
ATOM 665 C CA . MET A 1 85 ? -3.465 12.088 -10.868 1.00 85.12 85 MET A CA 1
ATOM 666 C C . MET A 1 85 ? -4.915 12.508 -11.136 1.00 85.12 85 MET A C 1
ATOM 668 O O . MET A 1 85 ? -5.211 13.703 -11.159 1.00 85.12 85 MET A O 1
ATOM 672 N N . GLY A 1 86 ? -5.829 11.548 -11.303 1.00 88.19 86 GLY A N 1
ATOM 673 C CA . GLY A 1 86 ? -7.263 11.806 -11.419 1.00 88.19 86 GLY A CA 1
ATOM 674 C C . GLY A 1 86 ? -7.845 12.445 -10.157 1.00 88.19 86 GLY A C 1
ATOM 675 O O . GLY A 1 86 ? -8.514 13.474 -10.249 1.00 88.19 86 GLY A O 1
ATOM 676 N N . LEU A 1 87 ? -7.530 11.895 -8.981 1.00 89.00 87 LEU A N 1
ATOM 677 C CA . LEU A 1 87 ? -7.971 12.435 -7.689 1.00 89.00 87 LEU A CA 1
ATOM 678 C C . LEU A 1 87 ? -7.405 13.836 -7.424 1.00 89.00 87 LEU A C 1
ATOM 680 O O . LEU A 1 87 ? -8.144 14.720 -6.997 1.00 89.00 87 LEU A O 1
ATOM 684 N N . ILE A 1 88 ? -6.123 14.067 -7.729 1.00 91.06 88 ILE A N 1
ATOM 685 C CA . ILE A 1 88 ? -5.491 15.387 -7.569 1.00 91.06 88 ILE A CA 1
ATOM 686 C C . ILE A 1 88 ? -6.169 16.422 -8.472 1.00 91.06 88 ILE A C 1
ATOM 688 O O . ILE A 1 88 ? -6.516 17.506 -8.005 1.00 91.06 88 ILE A O 1
ATOM 692 N N . LYS A 1 89 ? -6.409 16.094 -9.749 1.00 89.75 89 LYS A N 1
ATOM 693 C CA . LYS A 1 89 ? -7.098 16.997 -10.685 1.00 89.75 89 LYS A CA 1
ATOM 694 C C . LYS A 1 89 ? -8.530 17.296 -10.252 1.00 89.75 89 LYS A C 1
ATOM 696 O O . LYS A 1 89 ? -8.958 18.442 -10.355 1.00 89.75 89 LYS A O 1
ATOM 701 N N . ALA A 1 90 ? -9.253 16.294 -9.757 1.00 91.88 90 ALA A N 1
ATOM 702 C CA . ALA A 1 90 ? -10.608 16.475 -9.249 1.00 91.88 90 ALA A CA 1
ATOM 703 C C . ALA A 1 90 ? -10.629 17.394 -8.020 1.00 91.88 90 ALA A C 1
ATOM 705 O O . ALA A 1 90 ? -11.427 18.327 -7.974 1.00 91.88 90 ALA A O 1
ATOM 706 N N . ASN A 1 91 ? -9.717 17.188 -7.066 1.00 90.19 91 ASN A N 1
ATOM 707 C CA . ASN A 1 91 ? -9.631 18.033 -5.877 1.00 90.19 91 ASN A CA 1
ATOM 708 C C . ASN A 1 91 ? -9.258 19.479 -6.243 1.00 90.19 91 ASN A C 1
ATOM 710 O O . ASN A 1 91 ? -9.881 20.420 -5.766 1.00 90.19 91 ASN A O 1
ATOM 714 N N . TYR A 1 92 ? -8.317 19.657 -7.174 1.00 89.06 92 TYR A N 1
ATOM 715 C CA . TYR A 1 92 ? -7.944 20.977 -7.681 1.00 89.06 92 TYR A CA 1
ATOM 716 C C . TYR A 1 92 ? -9.115 21.694 -8.370 1.00 89.06 92 TYR A C 1
ATOM 718 O O . TYR A 1 92 ? -9.310 22.890 -8.171 1.00 89.06 92 TYR A O 1
ATOM 726 N N . LEU A 1 93 ? -9.929 20.967 -9.144 1.00 90.06 93 LEU A N 1
ATOM 727 C CA . LEU A 1 93 ? -11.126 21.515 -9.784 1.00 90.06 93 LEU A CA 1
ATOM 728 C C . LEU A 1 93 ? -12.185 21.931 -8.752 1.00 90.06 93 LEU A C 1
ATOM 730 O O . LEU A 1 93 ? -12.776 22.995 -8.894 1.00 90.06 93 LEU A O 1
ATOM 734 N N . ILE A 1 94 ? -12.403 21.132 -7.703 1.00 90.38 94 ILE A N 1
ATOM 735 C CA . ILE A 1 94 ? -13.333 21.472 -6.615 1.00 90.38 94 ILE A CA 1
ATOM 736 C C . ILE A 1 94 ? -12.856 22.725 -5.878 1.00 90.38 94 ILE A C 1
ATOM 738 O O . ILE A 1 94 ? -13.658 23.626 -5.650 1.00 90.38 94 ILE A O 1
ATOM 742 N N . SER A 1 95 ? -11.562 22.825 -5.560 1.00 85.94 95 SER A N 1
ATOM 743 C CA . SER A 1 95 ? -10.990 24.031 -4.952 1.00 85.94 95 SER A CA 1
ATOM 744 C C . SER A 1 95 ? -11.154 25.253 -5.855 1.00 85.94 95 SER A C 1
ATOM 746 O O . SER A 1 95 ? -11.605 26.295 -5.393 1.00 85.94 95 SER A O 1
ATOM 748 N N . TYR A 1 96 ? -10.884 25.109 -7.155 1.00 88.69 96 TYR A N 1
ATOM 749 C CA . TYR A 1 96 ? -11.060 26.190 -8.124 1.00 88.69 96 TYR A CA 1
ATOM 750 C C . TYR A 1 96 ? -12.518 26.663 -8.215 1.00 88.69 96 TYR A C 1
ATOM 752 O O . TYR A 1 96 ? -12.784 27.861 -8.228 1.00 88.69 96 TYR A O 1
ATOM 760 N N . LEU A 1 97 ? -13.473 25.733 -8.251 1.00 88.44 97 LEU A N 1
ATOM 761 C CA . LEU A 1 97 ? -14.900 26.055 -8.294 1.00 88.44 97 LEU A CA 1
ATOM 762 C C . LEU A 1 97 ? -15.397 26.653 -6.968 1.00 88.44 97 LEU A C 1
ATOM 764 O O . LEU A 1 97 ? -16.202 27.580 -6.991 1.00 88.44 97 LEU A O 1
ATOM 768 N N . SER A 1 98 ? -14.890 26.183 -5.825 1.00 85.44 98 SER A N 1
ATOM 769 C CA . SER A 1 98 ? -15.188 26.755 -4.505 1.00 85.44 98 SER A CA 1
ATOM 770 C C . SER A 1 98 ? -14.724 28.209 -4.405 1.00 85.44 98 SER A C 1
ATOM 772 O O . SER A 1 98 ? -15.473 29.055 -3.923 1.00 85.44 98 SER A O 1
ATOM 774 N N . ASP A 1 99 ? -13.528 28.524 -4.905 1.00 86.44 99 ASP A N 1
ATOM 775 C CA . ASP A 1 99 ? -12.995 29.891 -4.913 1.00 86.44 99 ASP A CA 1
ATOM 776 C C . ASP A 1 99 ? -13.791 30.841 -5.822 1.00 86.44 99 ASP A C 1
ATOM 778 O O . ASP A 1 99 ? -13.852 32.039 -5.552 1.00 86.44 99 ASP A O 1
ATOM 782 N N . GLN A 1 100 ? -14.415 30.331 -6.888 1.00 83.94 100 GLN A N 1
ATOM 783 C CA . GLN A 1 100 ? -15.298 31.122 -7.755 1.00 83.94 100 GLN A CA 1
ATOM 784 C C . GLN A 1 100 ? -16.650 31.400 -7.086 1.00 83.94 100 GLN A C 1
ATOM 786 O O . GLN A 1 100 ? -17.140 32.522 -7.150 1.00 83.94 100 GLN A O 1
ATOM 791 N N . VAL A 1 101 ? -17.228 30.405 -6.406 1.00 79.56 101 VAL A N 1
ATOM 792 C CA . VAL A 1 101 ? -18.510 30.535 -5.688 1.00 79.56 101 VAL A CA 1
ATOM 793 C C . VAL A 1 101 ? -18.392 31.432 -4.451 1.00 79.56 101 VAL A C 1
ATOM 795 O O . VAL A 1 101 ? -19.314 32.176 -4.147 1.00 79.56 101 VAL A O 1
ATOM 798 N N . LEU A 1 102 ? -17.256 31.412 -3.748 1.00 73.62 102 LEU A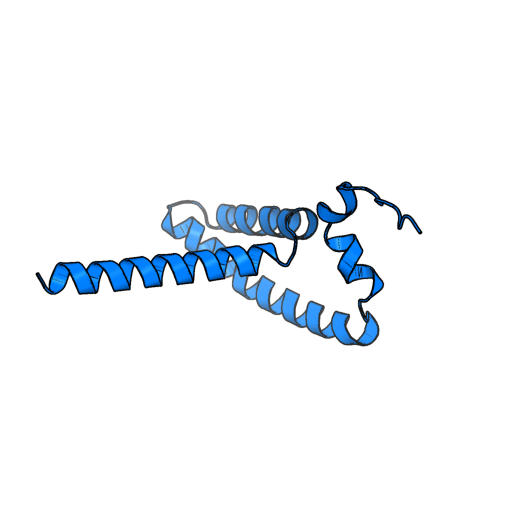 N 1
ATOM 799 C CA . LEU A 1 102 ? -17.015 32.265 -2.573 1.00 73.62 102 LEU A CA 1
ATOM 800 C C . LEU A 1 102 ? -16.759 33.744 -2.921 1.00 73.62 102 LEU A C 1
ATOM 802 O O . LEU A 1 102 ? -16.663 34.572 -2.016 1.00 73.62 102 LEU A O 1
ATOM 806 N N . ARG A 1 103 ? -16.605 34.081 -4.208 1.00 70.19 103 ARG A N 1
ATOM 807 C CA . ARG A 1 103 ? -16.356 35.449 -4.699 1.00 70.19 103 ARG A CA 1
ATOM 808 C C . ARG A 1 103 ? -17.589 36.130 -5.311 1.00 70.19 103 ARG A C 1
ATOM 810 O O . ARG A 1 103 ? -17.465 37.273 -5.749 1.00 70.19 103 ARG A O 1
ATOM 817 N N . THR A 1 104 ? -18.736 35.455 -5.337 1.00 62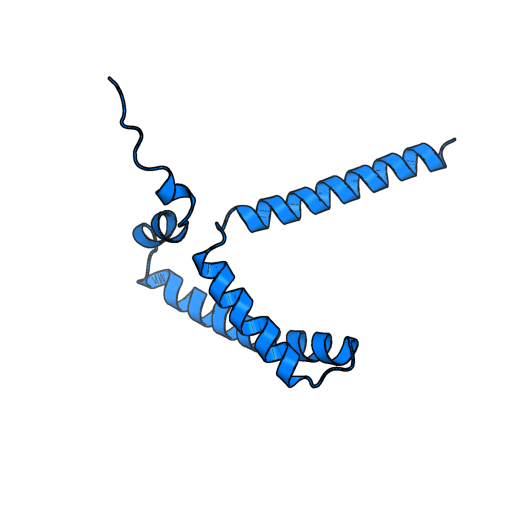.66 104 THR A N 1
ATOM 818 C CA . THR A 1 104 ? -20.064 36.002 -5.684 1.00 62.66 104 THR A CA 1
ATOM 819 C C . THR A 1 104 ? -20.898 36.218 -4.436 1.00 62.66 104 THR A C 1
ATOM 821 O O . THR A 1 104 ? -21.572 37.267 -4.366 1.00 62.66 104 THR A O 1
#

InterPro domains:
  IPR001902 SLC26A/SulP transporter [PTHR11814] (9-74)
  IPR011547 SLC26A/SulP transporter domain [PF00916] (28-74)

pLDDT: mean 78.79, std 12.32, range [39.88, 93.25]

Mean predicted aligned error: 11.23 Å

Solvent-accessible surface area (backbone atoms only — not comparable to full-atom values): 6082 Å² total; per-residue (Å²): 135,90,79,76,90,78,63,85,61,66,75,59,37,42,62,75,71,54,60,85,77,54,58,63,87,69,47,48,61,54,49,48,55,49,50,52,52,52,50,62,57,44,53,62,53,24,26,50,58,20,46,74,75,74,43,64,39,69,57,16,50,56,64,51,51,56,56,54,59,50,41,71,58,61,49,44,81,64,54,60,56,53,51,54,56,47,52,52,51,51,50,51,50,51,52,54,53,50,59,55,61,76,74,109

Sequence (104 aa):
MKKKEGSGWRNFVPITKWLPSYNIKENLINDLIGGITVGILHVPQGMAYASLVGLKPVYGLYTSLFPSLIYMFLVPADMFHSIVMGLIKANYLISYLSDQVLRT

Radius of gyration: 20.45 Å; Cα contacts (8 Å, |Δi|>4): 40; chains: 1; bounding box: 41×47×60 Å